Protein AF-A0A6G7RSR1-F1 (afdb_monomer_lite)

Foldseek 3Di:
DDDDDDDDDPDDDDPPDDDDDDDDDDDDPDPDPPVDVVVVCPPDDPVVVVVVVVVVCVVVVQPQDDDQVLLQVCQVPLALPRSQLSPVVNCVPPPVVDKDFQVRVCVRRNQAPDFDFAQDVVVNDTFTWRWGWRHHPPPVRPWTKTWIWTADPVRITDDTDIDTD

Radius of gyration: 19.92 Å; chains: 1; bounding box: 43×53×59 Å

pLDDT: mean 72.54, std 24.26, range [27.55, 97.44]

Secondary structure (DSSP, 8-state):
------------------------------------HHHHSTT--HHHHHHHHHHHHHHTT---S--HHHHHHTTT---TT-THHHHHHHHHHHTSSS--BHHHHHHHH-S-SEEEEEEEGGGTEEEEEEEEEEE-SSTT--S-EEEEEEE-TTSBEEEEEEEE-

Structure (mmCIF, N/CA/C/O backbone):
data_AF-A0A6G7RSR1-F1
#
_entry.id   AF-A0A6G7RSR1-F1
#
loop_
_atom_site.group_PDB
_atom_site.id
_atom_site.type_symbol
_atom_site.label_atom_id
_atom_site.label_alt_id
_atom_site.label_comp_id
_atom_site.label_asym_id
_atom_site.label_entity_id
_atom_site.label_seq_id
_atom_site.pdbx_PDB_ins_code
_atom_site.Cartn_x
_atom_site.Cartn_y
_atom_site.Cartn_z
_atom_site.occupancy
_atom_site.B_iso_or_equiv
_atom_site.auth_seq_id
_atom_site.auth_comp_id
_atom_site.auth_asym_id
_atom_site.auth_atom_id
_atom_site.pdbx_PDB_model_num
ATOM 1 N N . MET A 1 1 ? -6.342 -31.487 -12.663 1.00 34.91 1 MET A N 1
ATOM 2 C CA . MET A 1 1 ? -7.124 -30.341 -12.153 1.00 34.91 1 MET A CA 1
ATOM 3 C C . MET A 1 1 ? -6.376 -29.087 -12.567 1.00 34.91 1 MET A C 1
ATOM 5 O O . MET A 1 1 ? -5.247 -28.917 -12.132 1.00 34.91 1 MET A O 1
ATOM 9 N N . LYS A 1 2 ? -6.907 -28.318 -13.522 1.00 33.31 2 LYS A N 1
ATOM 10 C CA . LYS A 1 2 ? -6.269 -27.087 -14.008 1.00 33.31 2 LYS A CA 1
ATOM 11 C C . LYS A 1 2 ? -6.876 -25.927 -13.222 1.00 33.31 2 LYS A C 1
ATOM 13 O O . LYS A 1 2 ? -8.080 -25.712 -13.323 1.00 33.31 2 LYS A O 1
ATOM 18 N N . ASN A 1 3 ? -6.067 -25.244 -12.418 1.00 35.56 3 ASN A N 1
ATOM 19 C CA . ASN A 1 3 ? -6.491 -24.043 -11.706 1.00 35.56 3 ASN A CA 1
ATOM 20 C C . ASN A 1 3 ? -6.650 -22.914 -12.728 1.00 35.56 3 ASN A C 1
ATOM 22 O O . ASN A 1 3 ? -5.673 -22.493 -13.341 1.00 35.56 3 ASN A O 1
ATOM 26 N N . ALA A 1 4 ? -7.885 -22.465 -12.937 1.00 34.47 4 ALA A N 1
ATOM 27 C CA . ALA A 1 4 ? -8.164 -21.251 -13.686 1.00 34.47 4 ALA A CA 1
ATOM 28 C C . ALA A 1 4 ? -7.844 -20.055 -12.781 1.00 34.47 4 ALA A C 1
ATOM 30 O O . ALA A 1 4 ? -8.472 -19.876 -11.739 1.00 34.47 4 ALA A O 1
ATOM 31 N N . ILE A 1 5 ? -6.836 -19.270 -13.156 1.00 38.59 5 ILE A N 1
ATOM 32 C CA . ILE A 1 5 ? -6.552 -17.978 -12.533 1.00 38.59 5 ILE A CA 1
ATOM 33 C C . ILE A 1 5 ? -7.493 -16.971 -13.192 1.00 38.59 5 ILE A C 1
ATOM 35 O O . ILE A 1 5 ? -7.326 -16.608 -14.355 1.00 38.59 5 ILE A O 1
ATOM 39 N N . THR A 1 6 ? -8.530 -16.571 -12.463 1.00 30.58 6 THR A N 1
ATOM 40 C CA . THR A 1 6 ? -9.481 -15.548 -12.897 1.00 30.58 6 THR A CA 1
ATOM 41 C C . THR A 1 6 ? -8.812 -14.180 -12.791 1.00 30.58 6 THR A C 1
ATOM 43 O O . THR A 1 6 ? -8.728 -13.608 -11.707 1.00 30.58 6 THR A O 1
ATOM 46 N N . ILE A 1 7 ? -8.314 -13.650 -13.908 1.00 37.12 7 ILE A N 1
ATOM 47 C CA . ILE A 1 7 ? -7.837 -12.265 -13.986 1.00 37.12 7 ILE A CA 1
ATOM 48 C C . ILE A 1 7 ? -9.067 -11.359 -14.083 1.00 37.12 7 ILE A C 1
ATOM 50 O O . ILE A 1 7 ? -9.806 -11.387 -15.068 1.00 37.12 7 ILE A O 1
ATOM 54 N N . LEU A 1 8 ? -9.306 -10.580 -13.030 1.00 27.55 8 LEU A N 1
ATOM 55 C CA . LEU A 1 8 ? -10.385 -9.601 -12.953 1.00 27.55 8 LEU A CA 1
ATOM 56 C C . LEU A 1 8 ? -10.069 -8.426 -13.900 1.00 27.55 8 LEU A C 1
ATOM 58 O O . LEU A 1 8 ? -9.304 -7.526 -13.562 1.00 27.55 8 LEU A O 1
ATOM 62 N N . LEU A 1 9 ? -10.641 -8.438 -15.105 1.00 35.12 9 LEU A N 1
ATOM 63 C CA . LEU A 1 9 ? -10.623 -7.296 -16.022 1.00 35.12 9 LEU A CA 1
ATOM 64 C C . LEU A 1 9 ? -11.585 -6.222 -15.495 1.00 35.12 9 LEU A C 1
ATOM 66 O O . LEU A 1 9 ? -12.795 -6.310 -15.693 1.00 35.12 9 LEU A O 1
ATOM 70 N N . LEU A 1 10 ? -11.047 -5.207 -14.815 1.00 27.78 10 LEU A N 1
ATOM 71 C CA . LEU A 1 10 ? -11.804 -4.016 -14.430 1.00 27.78 10 LEU A CA 1
ATOM 72 C C . LEU A 1 10 ? -12.127 -3.204 -15.698 1.00 27.78 10 LEU A C 1
ATOM 74 O O . LEU A 1 10 ? -11.306 -2.438 -16.201 1.00 27.78 10 LEU A O 1
ATOM 78 N N . THR A 1 11 ? -13.317 -3.394 -16.262 1.00 41.66 11 THR A N 1
ATOM 79 C CA . THR A 1 11 ? -13.814 -2.555 -17.356 1.00 41.66 11 THR A CA 1
ATOM 80 C C . THR A 1 11 ? -14.343 -1.240 -16.794 1.00 41.66 11 THR A C 1
ATOM 82 O O . THR A 1 11 ? -15.393 -1.224 -16.154 1.00 41.66 11 THR A O 1
ATOM 85 N N . LEU A 1 12 ? -13.654 -0.129 -17.070 1.00 30.50 12 LEU A N 1
ATOM 86 C CA . LEU A 1 12 ? -14.195 1.216 -16.860 1.00 30.50 12 LEU A CA 1
ATOM 87 C C . LEU A 1 12 ? -15.427 1.408 -17.764 1.00 30.50 12 LEU A C 1
ATOM 89 O O . LEU A 1 12 ? -15.316 1.394 -18.992 1.00 30.50 12 LEU A O 1
ATOM 93 N N . HIS A 1 13 ? -16.608 1.588 -17.175 1.00 33.72 13 HIS A N 1
ATOM 94 C CA . HIS A 1 13 ? -17.757 2.154 -17.878 1.00 33.72 13 HIS A CA 1
ATOM 95 C C . HIS A 1 13 ? -17.647 3.676 -17.815 1.00 33.72 13 HIS A C 1
ATOM 97 O O . HIS A 1 13 ? -17.846 4.279 -16.764 1.00 33.72 13 HIS A O 1
ATOM 103 N N . LEU A 1 14 ? -17.316 4.300 -18.948 1.00 37.84 14 LEU A N 1
ATOM 104 C CA . LEU A 1 14 ? -17.495 5.738 -19.109 1.00 37.84 14 LEU A CA 1
ATOM 105 C C . LEU A 1 14 ? -18.999 6.016 -19.124 1.00 37.84 14 LEU A C 1
ATOM 107 O O . LEU A 1 14 ? -19.697 5.690 -20.085 1.00 37.84 14 LEU A O 1
ATOM 111 N N . VAL A 1 15 ? -19.486 6.596 -18.031 1.00 32.69 15 VAL A N 1
ATOM 112 C CA . VAL A 1 15 ? -20.827 7.165 -17.929 1.00 32.69 15 VAL A CA 1
ATOM 113 C C . VAL A 1 15 ? -20.926 8.293 -18.955 1.00 32.69 15 VAL A C 1
ATOM 115 O O . VAL A 1 15 ? -20.361 9.371 -18.786 1.00 32.69 15 VAL A O 1
ATOM 118 N N . SER A 1 16 ? -21.626 8.025 -20.056 1.00 32.19 16 SER A N 1
ATOM 119 C CA . SER A 1 16 ? -22.072 9.053 -20.991 1.00 32.19 16 SER A CA 1
ATOM 120 C C . SER A 1 16 ? -23.233 9.798 -20.337 1.00 32.19 16 SER A C 1
ATOM 122 O O . SER A 1 16 ? -24.361 9.310 -20.305 1.00 32.19 16 SER A O 1
ATOM 124 N N . CYS A 1 17 ? -22.943 10.969 -19.775 1.00 31.81 17 CYS A N 1
ATOM 125 C CA . CYS A 1 17 ? -23.975 11.928 -19.410 1.00 31.81 17 CYS A CA 1
ATOM 126 C C . CYS A 1 17 ? -24.423 12.636 -20.698 1.00 31.81 17 CYS A C 1
ATOM 128 O O . CYS A 1 17 ? -23.621 13.282 -21.374 1.00 31.81 17 CYS A O 1
ATOM 130 N N . GLY A 1 18 ? -25.682 12.436 -21.086 1.00 30.81 18 GLY A N 1
ATOM 131 C CA . GLY A 1 18 ? -26.281 13.053 -22.264 1.00 30.81 18 GLY A CA 1
ATOM 132 C C . GLY A 1 18 ? -26.928 14.404 -21.957 1.00 30.81 18 GLY A C 1
ATOM 133 O O . GLY A 1 18 ? -27.576 14.535 -20.927 1.00 30.81 18 GLY A O 1
ATOM 134 N N . GLN A 1 19 ? -26.769 15.356 -22.889 1.00 31.11 19 GLN A N 1
ATOM 135 C CA . GLN A 1 19 ? -27.650 16.479 -23.299 1.00 31.11 19 GLN A CA 1
ATOM 136 C C . GLN A 1 19 ? -26.754 17.557 -23.953 1.00 31.11 19 GLN A C 1
ATOM 138 O O . GLN A 1 19 ? -25.681 17.830 -23.440 1.00 31.11 19 GLN A O 1
ATOM 143 N N . SER A 1 20 ? -27.051 18.265 -25.045 1.00 32.00 20 SER A N 1
ATOM 144 C CA . SER A 1 20 ? -28.051 18.218 -26.117 1.00 32.00 20 SER A CA 1
ATOM 145 C C . SER A 1 20 ? -27.640 19.281 -27.162 1.00 32.00 20 SER A C 1
ATOM 147 O O . SER A 1 20 ? -27.314 20.395 -26.772 1.00 32.00 20 SER A O 1
ATOM 149 N N . LYS A 1 21 ? -27.707 18.932 -28.457 1.00 35.72 21 LYS A N 1
ATOM 150 C CA . LYS A 1 21 ? -27.846 19.770 -29.679 1.00 35.72 21 LYS A CA 1
ATOM 151 C C . LYS A 1 21 ? -27.061 21.094 -29.824 1.00 35.72 21 LYS A C 1
ATOM 153 O O . LYS A 1 21 ? -27.405 22.106 -29.229 1.00 35.72 21 LYS A O 1
ATOM 158 N N . THR A 1 22 ? -26.219 21.156 -30.860 1.00 29.12 22 THR A N 1
ATOM 159 C CA . THR A 1 22 ? -26.445 22.018 -32.046 1.00 29.12 22 THR A CA 1
ATOM 160 C C . THR A 1 22 ? -25.565 21.552 -33.214 1.00 29.12 22 THR A C 1
ATOM 162 O O . THR A 1 22 ? -24.377 21.298 -33.049 1.00 29.12 22 THR A O 1
ATOM 165 N N . GLU A 1 23 ? -26.184 21.380 -34.384 1.00 35.22 23 GLU A N 1
ATOM 166 C CA . GLU A 1 23 ? -25.550 21.026 -35.660 1.00 35.22 23 GLU A CA 1
ATOM 167 C C . GLU A 1 23 ? -24.665 22.164 -36.173 1.00 35.22 23 GLU A C 1
ATOM 169 O O . GLU A 1 23 ? -25.135 23.298 -36.243 1.00 35.22 23 GLU A O 1
ATOM 174 N N . LYS A 1 24 ? -23.452 21.839 -36.637 1.00 30.05 24 LYS A N 1
ATOM 175 C CA . LYS A 1 24 ? -22.917 22.310 -37.926 1.00 30.05 24 LYS A CA 1
ATOM 176 C C . LYS A 1 24 ? -21.954 21.263 -38.483 1.00 30.05 24 LYS A C 1
ATOM 178 O O . LYS A 1 24 ? -20.945 20.940 -37.863 1.00 30.05 24 LYS A O 1
ATOM 183 N N . GLU A 1 25 ? -22.297 20.739 -39.654 1.00 35.94 25 GLU A N 1
ATOM 184 C CA . GLU A 1 25 ? -21.398 19.985 -40.520 1.00 35.94 25 GLU A CA 1
ATOM 185 C C . GLU A 1 25 ? -20.246 20.883 -40.981 1.00 35.94 25 GLU A C 1
ATOM 187 O O . GLU A 1 25 ? -20.487 21.926 -41.583 1.00 35.94 25 GLU A O 1
ATOM 192 N N . THR A 1 26 ? -19.009 20.441 -40.763 1.00 29.81 26 THR A N 1
ATOM 193 C CA . THR A 1 26 ? -17.879 20.720 -41.659 1.00 29.81 26 THR A CA 1
ATOM 194 C C . THR A 1 26 ? -16.880 19.568 -41.560 1.00 29.81 26 THR A C 1
ATOM 196 O O . THR A 1 26 ? -16.295 19.332 -40.507 1.00 29.81 26 THR A O 1
ATOM 199 N N . GLU A 1 27 ? -16.769 18.840 -42.671 1.00 29.91 27 GLU A N 1
ATOM 200 C CA . GLU A 1 27 ? -15.670 17.989 -43.148 1.00 29.91 27 GLU A CA 1
ATOM 201 C C . GLU A 1 27 ? -14.680 17.405 -42.121 1.00 29.91 27 GLU A C 1
ATOM 203 O O . GLU A 1 27 ? -13.692 18.012 -41.710 1.00 29.91 27 GLU A O 1
ATOM 208 N N . SER A 1 28 ? -14.884 16.120 -41.830 1.00 28.41 28 SER A N 1
ATOM 209 C CA . SER A 1 28 ? -13.896 15.231 -41.220 1.00 28.41 28 SER A CA 1
ATOM 210 C C . SER A 1 28 ? -12.772 14.911 -42.217 1.00 28.41 28 SER A C 1
ATOM 212 O O . SER A 1 28 ? -12.889 13.994 -43.031 1.00 28.41 28 SER A O 1
ATOM 214 N N . LYS A 1 29 ? -11.647 15.631 -42.129 1.00 31.58 29 LYS A N 1
ATOM 215 C CA . LYS A 1 29 ? -10.335 15.058 -42.463 1.00 31.58 29 LYS A CA 1
ATOM 216 C C . LYS A 1 29 ? -9.786 14.395 -41.208 1.00 31.58 29 LYS A C 1
ATOM 218 O O . LYS A 1 29 ? -9.308 15.039 -40.280 1.00 31.58 29 LYS A O 1
ATOM 223 N N . LYS A 1 30 ? -9.934 13.076 -41.184 1.00 34.25 30 LYS A N 1
ATOM 224 C CA . LYS A 1 30 ? -9.550 12.190 -40.093 1.00 34.25 30 LYS A CA 1
ATOM 225 C C . LYS A 1 30 ? -8.045 11.908 -40.156 1.00 34.25 30 LYS A C 1
ATOM 227 O O . LYS A 1 30 ? -7.652 10.837 -40.591 1.00 34.25 30 LYS A O 1
ATOM 232 N N . ASP A 1 31 ? -7.234 12.853 -39.694 1.00 34.59 31 ASP A N 1
ATOM 233 C CA . ASP A 1 31 ? -5.861 12.578 -39.258 1.00 34.59 31 ASP A CA 1
ATOM 234 C C . ASP A 1 31 ? -5.796 12.751 -37.742 1.00 34.59 31 ASP A C 1
ATOM 236 O O . ASP A 1 31 ? -5.392 13.776 -37.200 1.00 34.59 31 ASP A O 1
ATOM 240 N N . SER A 1 32 ? -6.252 11.722 -37.034 1.00 33.97 32 SER A N 1
ATOM 241 C CA . SER A 1 32 ? -5.866 11.514 -35.646 1.00 33.97 32 SER A CA 1
ATOM 242 C C . SER A 1 32 ? -5.366 10.086 -35.507 1.00 33.97 32 SER A C 1
ATOM 244 O O . SER A 1 32 ? -6.119 9.123 -35.358 1.00 33.97 32 SER A O 1
ATOM 246 N N . THR A 1 33 ? -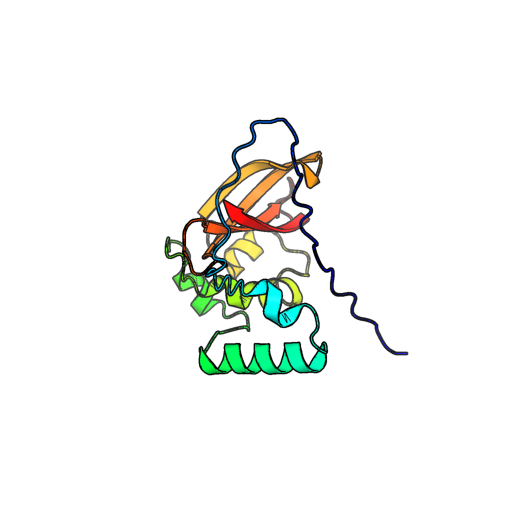4.046 9.942 -35.569 1.00 34.94 33 THR A N 1
ATOM 247 C CA . THR A 1 33 ? -3.315 8.805 -35.012 1.00 34.94 33 THR A CA 1
ATOM 248 C C . THR A 1 33 ? -3.510 8.823 -33.499 1.00 34.94 33 THR A C 1
ATOM 250 O O . THR A 1 33 ? -2.647 9.216 -32.721 1.00 34.94 33 THR A O 1
ATOM 253 N N . ASN A 1 34 ? -4.697 8.401 -33.073 1.00 33.16 34 ASN A N 1
ATOM 254 C CA . ASN A 1 34 ? -4.999 8.081 -31.693 1.00 33.16 34 ASN A CA 1
ATOM 255 C C . ASN A 1 34 ? -4.383 6.707 -31.398 1.00 33.16 34 ASN A C 1
ATOM 257 O O . ASN A 1 34 ? -5.066 5.682 -31.383 1.00 33.16 34 ASN A O 1
ATOM 261 N N . ILE A 1 35 ? -3.056 6.671 -31.241 1.00 36.12 35 ILE A N 1
ATOM 262 C CA . ILE A 1 35 ? -2.348 5.494 -30.731 1.00 36.12 35 ILE A CA 1
ATOM 263 C C . ILE A 1 35 ? -2.550 5.491 -29.212 1.00 36.12 35 ILE A C 1
ATOM 265 O O . ILE A 1 35 ? -1.659 5.792 -28.423 1.00 36.12 35 ILE A O 1
ATOM 269 N N . GLY A 1 36 ? -3.783 5.204 -28.799 1.00 33.66 36 GLY A N 1
ATOM 270 C CA . GLY A 1 36 ? -4.086 4.857 -27.423 1.00 33.66 36 GLY A CA 1
ATOM 271 C C . GLY A 1 36 ? -3.485 3.487 -27.140 1.00 33.66 36 GLY A C 1
ATOM 272 O O . GLY A 1 36 ? -3.875 2.506 -27.766 1.00 33.66 36 GLY A O 1
ATOM 273 N N . PHE A 1 37 ? -2.555 3.402 -26.188 1.00 41.19 37 PHE A N 1
ATOM 274 C CA . PHE A 1 37 ? -1.910 2.148 -25.772 1.00 41.19 37 PHE A CA 1
ATOM 275 C C . PHE A 1 37 ? -2.912 1.011 -25.476 1.00 41.19 37 PHE A C 1
ATOM 277 O O . PHE A 1 37 ? -2.572 -0.154 -25.641 1.00 41.19 37 PHE A O 1
ATOM 284 N N . GLY A 1 38 ? -4.159 1.328 -25.106 1.00 42.50 38 GLY A N 1
ATOM 285 C CA . GLY A 1 38 ? -5.220 0.346 -24.859 1.00 42.50 38 GLY A CA 1
ATOM 286 C C . GLY A 1 38 ? -5.867 -0.289 -26.102 1.00 42.50 38 GLY A C 1
ATOM 287 O O . GLY A 1 38 ? -6.561 -1.292 -25.959 1.00 42.50 38 GLY A O 1
ATOM 288 N N . SER A 1 39 ? -5.679 0.248 -27.316 1.00 46.81 39 SER A N 1
ATOM 289 C CA . SER A 1 39 ? -6.296 -0.315 -28.533 1.00 46.81 39 SER A CA 1
ATOM 290 C C . SER A 1 39 ? -5.479 -1.442 -29.172 1.00 46.81 39 SER A C 1
ATOM 292 O O . SER A 1 39 ? -6.058 -2.293 -29.843 1.00 46.81 39 SER A O 1
ATOM 294 N N . ILE A 1 40 ? -4.165 -1.494 -28.924 1.00 52.12 40 ILE A N 1
ATOM 295 C CA . ILE A 1 40 ? -3.251 -2.492 -29.510 1.00 52.12 40 ILE A CA 1
ATOM 296 C C . ILE A 1 40 ? -3.528 -3.900 -28.957 1.00 52.12 40 ILE A C 1
ATOM 298 O O . ILE A 1 40 ? -3.510 -4.876 -29.701 1.00 52.12 40 ILE A O 1
ATOM 302 N N . TRP A 1 41 ? -3.860 -4.006 -27.670 1.00 47.78 41 TRP A N 1
ATOM 303 C CA . TRP A 1 41 ? -3.979 -5.292 -26.967 1.00 47.78 41 TRP A CA 1
ATOM 304 C C . TRP A 1 41 ? -5.382 -5.902 -27.004 1.00 47.78 41 TRP A C 1
ATOM 306 O O . TRP A 1 41 ? -5.581 -7.029 -26.563 1.00 47.78 41 TRP A O 1
ATOM 316 N N . ARG A 1 42 ? -6.375 -5.174 -27.529 1.00 51.16 42 ARG A N 1
ATOM 317 C CA . ARG A 1 42 ? -7.797 -5.529 -27.383 1.00 51.16 42 ARG A CA 1
ATOM 318 C C . ARG A 1 42 ? -8.219 -6.791 -28.150 1.00 51.16 42 ARG A C 1
ATOM 320 O O . ARG A 1 42 ? -9.253 -7.358 -27.823 1.00 51.16 42 ARG A O 1
ATOM 327 N N . ASN A 1 43 ? -7.415 -7.230 -29.123 1.00 56.44 43 ASN A N 1
ATOM 328 C CA . ASN A 1 43 ? -7.669 -8.396 -29.984 1.00 56.44 43 ASN A CA 1
ATOM 329 C C . ASN A 1 43 ? -6.496 -9.397 -29.995 1.00 56.44 43 ASN A C 1
ATOM 331 O O . ASN A 1 43 ? -6.321 -10.147 -30.956 1.00 56.44 43 ASN A O 1
ATOM 335 N N . MET A 1 44 ? -5.634 -9.351 -28.980 1.00 57.69 44 MET A N 1
ATOM 336 C CA . MET A 1 44 ? -4.382 -10.097 -28.956 1.00 57.69 44 MET A CA 1
ATOM 337 C C . MET A 1 44 ? -4.532 -11.405 -28.182 1.00 57.69 44 MET A C 1
ATOM 339 O O . MET A 1 44 ? -5.157 -11.426 -27.126 1.00 57.69 44 MET A O 1
ATOM 343 N N . ASP A 1 45 ? -3.950 -12.487 -28.704 1.00 73.62 45 ASP A N 1
ATOM 344 C CA . ASP A 1 45 ? -3.822 -13.744 -27.962 1.00 73.62 45 ASP A CA 1
ATOM 345 C C . ASP A 1 45 ? -3.111 -13.482 -26.623 1.00 73.62 45 ASP A C 1
ATOM 347 O O . ASP A 1 45 ? -2.116 -12.752 -26.580 1.00 73.62 45 ASP A O 1
ATOM 351 N N . ASN A 1 46 ? -3.635 -14.056 -25.541 1.00 69.44 46 ASN A N 1
ATOM 352 C CA . ASN A 1 46 ? -3.217 -13.776 -24.170 1.00 69.44 46 ASN A CA 1
ATOM 353 C C . ASN A 1 46 ? -1.732 -14.125 -23.962 1.00 69.44 46 ASN A C 1
ATOM 355 O O . ASN A 1 46 ? -0.993 -13.351 -23.358 1.00 69.44 46 ASN A O 1
ATOM 359 N N . GLU A 1 47 ? -1.261 -15.224 -24.568 1.00 73.81 47 GLU A N 1
ATOM 360 C CA . GLU A 1 47 ? 0.158 -15.616 -24.538 1.00 73.81 47 GLU A CA 1
ATOM 361 C C . GLU A 1 47 ? 1.052 -14.618 -25.293 1.00 73.81 47 GLU A C 1
ATOM 363 O O . GLU A 1 47 ? 2.177 -14.318 -24.881 1.00 73.81 47 GLU A O 1
ATOM 368 N N . LYS A 1 48 ? 0.553 -14.058 -26.402 1.00 79.62 48 LYS A N 1
ATOM 369 C CA . LYS A 1 48 ? 1.290 -13.070 -27.197 1.00 79.62 48 LYS A CA 1
ATOM 370 C C . LYS A 1 48 ? 1.362 -11.722 -26.474 1.00 79.62 48 LYS A C 1
ATOM 372 O O . LYS A 1 48 ? 2.419 -11.092 -26.480 1.00 79.62 48 LYS A O 1
ATOM 377 N N . ALA A 1 49 ? 0.274 -11.307 -25.827 1.00 70.94 49 ALA A N 1
ATOM 378 C CA . ALA A 1 49 ? 0.236 -10.105 -25.001 1.00 70.94 49 ALA A CA 1
ATOM 379 C C . ALA A 1 49 ? 1.193 -10.215 -23.804 1.00 70.94 49 ALA A C 1
ATOM 381 O O . ALA A 1 49 ? 1.981 -9.303 -23.556 1.00 70.94 49 ALA A O 1
ATOM 382 N N . GLU A 1 50 ? 1.196 -11.361 -23.117 1.00 72.94 50 GLU A N 1
ATOM 383 C CA . GLU A 1 50 ? 2.109 -11.629 -22.005 1.00 72.94 50 GLU A CA 1
ATOM 384 C C . GLU A 1 50 ? 3.579 -11.589 -22.451 1.00 72.94 50 GLU A C 1
ATOM 386 O O . GLU A 1 50 ? 4.417 -10.958 -21.799 1.00 72.94 50 GLU A O 1
ATOM 391 N N . LYS A 1 51 ? 3.910 -12.196 -23.598 1.00 81.38 51 LYS A N 1
ATOM 392 C CA . LYS A 1 51 ? 5.271 -12.165 -24.149 1.00 81.38 51 LYS A CA 1
ATOM 393 C C . LYS A 1 51 ? 5.735 -10.747 -24.481 1.00 81.38 51 LYS A C 1
ATOM 395 O O . LYS A 1 51 ? 6.849 -10.372 -24.113 1.00 81.38 51 LYS A O 1
ATOM 400 N N . GLU A 1 52 ? 4.917 -9.964 -25.178 1.00 75.56 52 GLU A N 1
ATOM 401 C CA . GLU A 1 52 ? 5.293 -8.601 -25.565 1.00 75.56 52 GLU A CA 1
ATOM 402 C C . GLU A 1 52 ? 5.376 -7.659 -24.358 1.00 75.56 52 GLU A C 1
ATOM 404 O O . GLU A 1 52 ? 6.278 -6.820 -24.300 1.00 75.56 52 GLU A O 1
ATOM 409 N N . TYR A 1 53 ? 4.515 -7.844 -23.354 1.00 71.00 53 TYR A N 1
ATOM 410 C CA . TYR A 1 53 ? 4.614 -7.135 -22.081 1.00 71.00 53 TYR A CA 1
ATOM 411 C C . TYR A 1 53 ? 5.923 -7.468 -21.352 1.00 71.00 53 TYR A C 1
ATOM 413 O O . TYR A 1 53 ? 6.665 -6.565 -20.964 1.00 71.00 53 TYR A O 1
ATOM 421 N N . ASN A 1 54 ? 6.278 -8.751 -21.245 1.00 72.19 54 ASN A N 1
ATOM 422 C CA . ASN A 1 54 ? 7.535 -9.178 -20.627 1.00 72.19 54 ASN A CA 1
ATOM 423 C C . ASN A 1 54 ? 8.774 -8.659 -21.383 1.00 72.19 54 ASN A C 1
ATOM 425 O O . ASN A 1 54 ? 9.745 -8.224 -20.758 1.00 72.19 54 ASN A O 1
ATOM 429 N N . GLU A 1 55 ? 8.753 -8.644 -22.721 1.00 79.56 55 GLU A N 1
ATOM 430 C CA . GLU A 1 55 ? 9.817 -8.014 -23.515 1.00 79.56 55 GLU A CA 1
ATOM 431 C C . GLU A 1 55 ? 9.913 -6.506 -23.267 1.00 79.56 55 GLU A C 1
ATOM 433 O O . GLU A 1 55 ? 11.019 -5.979 -23.124 1.00 79.56 55 GLU A O 1
ATOM 438 N N . PHE A 1 56 ? 8.779 -5.806 -23.200 1.00 74.94 56 PHE A N 1
ATOM 439 C CA . PHE A 1 56 ? 8.735 -4.378 -22.903 1.00 74.94 56 PHE A CA 1
ATOM 440 C C . PHE A 1 56 ? 9.342 -4.065 -21.530 1.00 74.94 56 PHE A C 1
ATOM 442 O O . PHE A 1 56 ? 10.200 -3.184 -21.426 1.00 74.94 56 PHE A O 1
ATOM 449 N N . LEU A 1 57 ? 8.956 -4.824 -20.499 1.00 68.56 57 LEU A N 1
ATOM 450 C CA . LEU A 1 57 ? 9.501 -4.696 -19.148 1.00 68.56 57 LEU A CA 1
ATOM 451 C C . LEU A 1 57 ? 11.021 -4.885 -19.138 1.00 68.56 57 LEU A C 1
ATOM 453 O O . LEU A 1 57 ? 11.744 -4.068 -18.567 1.00 68.56 57 LEU A O 1
ATOM 457 N N . LYS A 1 58 ? 11.512 -5.922 -19.832 1.00 74.62 58 LYS A N 1
ATOM 458 C CA . LYS A 1 58 ? 12.945 -6.222 -19.935 1.00 74.62 58 LYS A CA 1
ATOM 459 C C . LYS A 1 58 ? 13.719 -5.116 -20.652 1.00 74.62 58 LYS A C 1
ATOM 461 O O . LYS A 1 58 ? 14.786 -4.732 -20.189 1.00 74.62 58 LYS A O 1
ATOM 466 N N . ARG A 1 59 ? 13.182 -4.573 -21.752 1.00 70.81 59 ARG A N 1
ATOM 467 C CA . ARG A 1 59 ? 13.804 -3.461 -22.501 1.00 70.81 59 ARG A CA 1
ATOM 468 C C . ARG A 1 59 ? 13.913 -2.177 -21.682 1.00 70.81 59 ARG A C 1
ATOM 470 O O . ARG A 1 59 ? 14.781 -1.362 -21.969 1.00 70.81 59 ARG A O 1
ATOM 477 N N . ARG A 1 60 ? 13.024 -1.979 -20.707 1.00 66.81 60 ARG A N 1
ATOM 478 C CA . ARG A 1 60 ? 13.010 -0.796 -19.837 1.00 66.81 60 ARG A CA 1
ATOM 479 C C . ARG A 1 60 ? 13.635 -1.026 -18.462 1.00 66.81 60 ARG A C 1
ATOM 481 O O . ARG A 1 60 ? 13.557 -0.127 -17.633 1.00 66.81 60 ARG A O 1
ATOM 488 N N . GLU A 1 61 ? 14.219 -2.203 -18.225 1.00 67.44 61 GLU A N 1
ATOM 489 C CA . GLU A 1 61 ? 14.816 -2.592 -16.938 1.00 67.44 61 GLU A CA 1
ATOM 490 C C . GLU A 1 61 ? 13.858 -2.390 -15.747 1.00 67.44 61 GLU A C 1
ATOM 492 O O . GLU A 1 61 ? 14.264 -2.061 -14.632 1.00 67.44 61 GLU A O 1
ATOM 497 N N . LEU A 1 62 ? 12.552 -2.575 -15.979 1.00 68.19 62 LEU A N 1
ATOM 498 C CA . LEU A 1 62 ? 11.537 -2.336 -14.958 1.00 68.19 62 LEU A CA 1
ATOM 499 C C . LEU A 1 62 ? 11.583 -3.454 -13.912 1.00 68.19 62 LEU A C 1
ATOM 501 O O . LEU A 1 62 ? 11.368 -4.628 -14.221 1.00 68.19 62 LEU A O 1
ATOM 505 N N . LYS A 1 63 ? 11.848 -3.086 -12.653 1.00 68.75 63 LYS A N 1
ATOM 506 C CA . LYS A 1 63 ? 11.774 -4.005 -11.511 1.00 68.75 63 LYS A CA 1
ATOM 507 C C . LYS A 1 63 ? 10.315 -4.374 -11.244 1.00 68.75 63 LYS A C 1
ATOM 509 O O . LYS A 1 63 ? 9.564 -3.562 -10.715 1.00 68.75 63 LYS A O 1
ATOM 514 N N . THR A 1 64 ? 9.932 -5.600 -11.589 1.00 80.31 64 THR A N 1
ATOM 515 C CA . THR A 1 64 ? 8.584 -6.130 -11.318 1.00 80.31 64 THR A CA 1
ATOM 516 C C . THR A 1 64 ? 8.472 -6.892 -10.004 1.00 80.31 64 THR A C 1
ATOM 518 O O . THR A 1 64 ? 7.374 -7.081 -9.487 1.00 80.31 64 THR A O 1
ATOM 521 N N . LYS A 1 65 ? 9.607 -7.323 -9.444 1.00 91.25 65 LYS A N 1
ATOM 522 C CA . LYS A 1 65 ? 9.683 -7.917 -8.109 1.00 91.25 65 LYS A CA 1
ATOM 523 C C . LYS A 1 65 ? 9.798 -6.838 -7.045 1.00 91.25 65 LYS A C 1
ATOM 525 O O . LYS A 1 65 ? 10.494 -5.843 -7.250 1.00 91.25 65 LYS A O 1
ATOM 530 N N . PHE A 1 66 ? 9.123 -7.052 -5.921 1.00 94.62 66 PHE A N 1
ATOM 531 C CA . PHE A 1 66 ? 9.165 -6.138 -4.797 1.00 94.62 66 PHE A CA 1
ATOM 532 C C . PHE A 1 66 ? 10.569 -6.127 -4.188 1.00 94.62 66 PHE A C 1
ATOM 534 O O . PHE A 1 66 ? 11.052 -7.113 -3.634 1.00 94.62 66 PHE A O 1
ATOM 541 N N . ASP A 1 67 ? 11.228 -4.977 -4.301 1.00 94.69 67 ASP A N 1
ATOM 542 C CA . ASP A 1 67 ? 12.509 -4.687 -3.671 1.00 94.69 67 ASP A CA 1
ATOM 543 C C . ASP A 1 67 ? 12.264 -3.633 -2.597 1.00 94.69 67 ASP A C 1
ATOM 545 O O . ASP A 1 67 ? 12.101 -2.448 -2.890 1.00 94.69 67 ASP A O 1
ATOM 549 N N . GLN A 1 68 ? 12.234 -4.072 -1.340 1.00 95.25 68 GLN A N 1
ATOM 550 C CA . GLN A 1 68 ? 11.968 -3.196 -0.205 1.00 95.25 68 GLN A CA 1
ATOM 551 C C . GLN A 1 68 ? 12.965 -2.033 -0.122 1.00 95.25 68 GLN A C 1
ATOM 553 O O . GLN A 1 68 ? 12.589 -0.900 0.177 1.00 95.25 68 GLN A O 1
ATOM 558 N N . LYS A 1 69 ? 14.248 -2.289 -0.397 1.00 94.12 69 LYS A N 1
ATOM 559 C CA . LYS A 1 69 ? 15.282 -1.256 -0.318 1.00 94.12 69 LYS A CA 1
ATOM 560 C C . LYS A 1 69 ? 15.061 -0.203 -1.394 1.00 94.12 69 LYS A C 1
ATOM 562 O O . LYS A 1 69 ? 15.230 0.979 -1.115 1.00 94.12 69 LYS A O 1
ATOM 567 N N . GLU A 1 70 ? 14.692 -0.622 -2.601 1.00 92.38 70 GLU A N 1
ATOM 568 C CA . GLU A 1 70 ? 14.311 0.303 -3.668 1.00 92.38 70 GLU A CA 1
ATOM 569 C C . GLU A 1 70 ? 13.049 1.078 -3.301 1.00 92.38 70 GLU A C 1
ATOM 571 O O . GLU A 1 70 ? 13.052 2.303 -3.360 1.00 92.38 70 GLU A O 1
ATOM 576 N N . TRP A 1 71 ? 12.005 0.383 -2.842 1.00 93.31 71 TRP A N 1
ATOM 577 C CA . TRP A 1 71 ? 10.749 0.989 -2.414 1.00 93.31 71 TRP A CA 1
ATOM 578 C C . TRP A 1 71 ? 10.991 2.131 -1.428 1.00 93.31 71 TRP A C 1
ATOM 580 O O . TRP A 1 71 ? 10.507 3.243 -1.642 1.00 93.31 71 TRP A O 1
ATOM 590 N N . LEU A 1 72 ? 11.775 1.888 -0.376 1.00 93.38 72 LEU A N 1
ATOM 591 C CA . LEU A 1 72 ? 12.011 2.846 0.705 1.00 93.38 72 LEU A CA 1
ATOM 592 C C . LEU A 1 72 ? 12.780 4.105 0.271 1.00 93.38 72 LEU A C 1
ATOM 594 O O . LEU A 1 72 ? 12.642 5.135 0.931 1.00 93.38 72 LEU A O 1
ATOM 598 N N . LYS A 1 73 ? 13.523 4.079 -0.848 1.00 91.19 73 LYS A N 1
ATOM 599 C CA . LYS A 1 73 ? 14.181 5.285 -1.395 1.00 91.19 73 LYS A CA 1
ATOM 600 C C . LYS A 1 73 ? 13.182 6.371 -1.795 1.00 91.19 73 LYS A C 1
ATOM 602 O O . LYS A 1 73 ? 13.543 7.542 -1.812 1.00 91.19 73 LYS A O 1
ATOM 607 N N . HIS A 1 74 ? 11.940 5.987 -2.081 1.00 87.50 74 HIS A N 1
ATOM 608 C CA . HIS A 1 74 ? 10.920 6.875 -2.629 1.00 87.50 74 HIS A CA 1
ATOM 609 C C . HIS A 1 74 ? 9.831 7.279 -1.616 1.00 87.50 74 HIS A C 1
ATOM 611 O O . HIS A 1 74 ? 8.739 7.675 -2.014 1.00 87.50 74 HIS A O 1
ATOM 617 N N . ASN A 1 75 ? 10.075 7.158 -0.300 1.00 82.62 75 ASN A N 1
ATOM 618 C CA . ASN A 1 75 ? 9.053 7.446 0.730 1.00 82.62 75 ASN A CA 1
ATOM 619 C C . ASN A 1 75 ? 8.566 8.896 0.726 1.00 82.62 75 ASN A C 1
ATOM 621 O O . ASN A 1 75 ? 7.407 9.140 1.039 1.00 82.62 75 ASN A O 1
ATOM 625 N N . ASN A 1 76 ? 9.436 9.825 0.340 1.00 74.31 76 ASN A N 1
ATOM 626 C CA . ASN A 1 76 ? 9.140 11.255 0.274 1.00 74.31 76 ASN A CA 1
ATOM 627 C C . ASN A 1 76 ? 9.238 11.774 -1.170 1.00 74.31 76 ASN A C 1
ATOM 629 O O . ASN A 1 76 ? 9.554 12.943 -1.381 1.00 74.31 76 ASN A O 1
ATOM 633 N N . ASP A 1 77 ? 9.103 10.883 -2.155 1.00 70.38 77 ASP A N 1
ATOM 634 C CA . ASP A 1 77 ? 9.346 11.214 -3.553 1.00 70.38 77 ASP A CA 1
ATOM 635 C C . ASP A 1 77 ? 8.037 11.554 -4.268 1.00 70.38 77 ASP A C 1
ATOM 637 O O . ASP A 1 77 ? 7.199 10.684 -4.512 1.00 70.38 77 ASP A O 1
ATOM 641 N N . ASN A 1 78 ? 7.903 12.824 -4.646 1.00 67.00 78 ASN A N 1
ATOM 642 C CA . ASN A 1 78 ? 6.803 13.344 -5.456 1.00 67.00 78 ASN A CA 1
ATOM 643 C C . ASN A 1 78 ? 7.119 13.185 -6.955 1.00 67.00 78 ASN A C 1
ATOM 645 O O . ASN A 1 78 ? 6.773 14.030 -7.774 1.00 67.00 78 ASN A O 1
ATOM 649 N N . ASN A 1 79 ? 7.870 12.157 -7.343 1.00 72.38 79 ASN A N 1
ATOM 650 C CA . ASN A 1 79 ? 8.189 11.898 -8.737 1.00 72.38 79 ASN A CA 1
ATOM 651 C C . ASN A 1 79 ? 7.151 10.953 -9.343 1.00 72.38 79 ASN A C 1
ATOM 653 O O . ASN A 1 79 ? 7.060 9.783 -8.974 1.00 72.38 79 ASN A O 1
ATOM 657 N N . HIS A 1 80 ? 6.418 11.424 -10.349 1.00 71.12 80 HIS A N 1
ATOM 658 C CA . HIS A 1 80 ? 5.463 10.601 -11.096 1.00 71.12 80 HIS A CA 1
ATOM 659 C C . HIS A 1 80 ? 6.115 9.395 -11.801 1.00 71.12 80 HIS A C 1
ATOM 661 O O . HIS A 1 80 ? 5.428 8.453 -12.175 1.00 71.12 80 HIS A O 1
ATOM 667 N N . LYS A 1 81 ? 7.445 9.379 -11.965 1.00 73.69 81 LYS A N 1
ATOM 668 C CA . LYS A 1 81 ? 8.206 8.247 -12.526 1.00 73.69 81 LYS A CA 1
ATOM 669 C C . LYS A 1 81 ? 8.716 7.269 -11.462 1.00 73.69 81 LYS A C 1
ATOM 671 O O . LYS A 1 81 ? 9.662 6.525 -11.721 1.00 73.69 81 LYS A O 1
ATOM 676 N N . ASN A 1 82 ? 8.137 7.291 -10.266 1.00 78.12 82 ASN A N 1
ATOM 677 C CA . ASN A 1 82 ? 8.502 6.400 -9.175 1.00 78.12 82 ASN A CA 1
ATOM 678 C C . ASN A 1 82 ? 8.370 4.918 -9.606 1.00 78.12 82 ASN A C 1
ATOM 680 O O . ASN A 1 82 ? 7.315 4.508 -10.094 1.00 78.12 82 ASN A O 1
ATOM 684 N N . PRO A 1 83 ? 9.419 4.085 -9.437 1.00 84.75 83 PRO A N 1
ATOM 685 C CA . PRO A 1 83 ? 9.401 2.693 -9.881 1.00 84.75 83 PRO A CA 1
ATOM 686 C C . PRO A 1 83 ? 8.458 1.796 -9.069 1.00 84.75 83 PRO A C 1
ATOM 688 O O . PRO A 1 83 ? 8.225 0.659 -9.484 1.00 84.75 83 PRO A O 1
ATOM 691 N N . ARG A 1 84 ? 7.922 2.277 -7.938 1.00 90.06 84 ARG A N 1
ATOM 692 C CA . ARG A 1 84 ? 7.016 1.530 -7.054 1.00 90.06 84 ARG A CA 1
ATOM 693 C C . ARG A 1 84 ? 5.812 0.946 -7.775 1.00 90.06 84 ARG A C 1
ATOM 695 O O . ARG A 1 84 ? 5.441 -0.181 -7.453 1.00 90.06 84 ARG A O 1
ATOM 702 N N . TRP A 1 85 ? 5.261 1.651 -8.767 1.00 87.81 85 TRP A N 1
ATOM 703 C CA . TRP A 1 85 ? 4.157 1.149 -9.586 1.00 87.81 85 TRP A CA 1
ATOM 704 C C . TRP A 1 85 ? 4.423 -0.263 -10.125 1.00 87.81 85 TRP A C 1
ATOM 706 O O . TRP A 1 85 ? 3.575 -1.150 -10.052 1.00 87.81 85 TRP A O 1
ATOM 716 N N . ASN A 1 86 ? 5.641 -0.505 -10.610 1.00 86.12 86 ASN A N 1
ATOM 717 C CA . ASN A 1 86 ? 5.998 -1.771 -11.250 1.00 86.12 86 ASN A CA 1
ATOM 718 C C . ASN A 1 86 ? 6.059 -2.942 -10.259 1.00 86.12 86 ASN A C 1
ATOM 720 O O . ASN A 1 86 ? 5.951 -4.093 -10.670 1.00 86.12 86 ASN A O 1
ATOM 724 N N . MET A 1 87 ? 6.211 -2.657 -8.964 1.00 91.00 87 MET A N 1
ATOM 725 C CA . MET A 1 87 ? 6.313 -3.661 -7.904 1.00 91.00 87 MET A CA 1
ATOM 726 C C . MET A 1 87 ? 4.953 -4.021 -7.296 1.00 91.00 87 MET A C 1
ATOM 728 O O . MET A 1 87 ? 4.885 -4.943 -6.487 1.00 91.00 87 MET A O 1
ATOM 732 N N . LEU A 1 88 ? 3.878 -3.302 -7.646 1.00 91.50 88 LEU A N 1
ATOM 733 C CA . LEU A 1 88 ? 2.581 -3.415 -6.972 1.00 91.50 88 LEU A CA 1
ATOM 734 C C . LEU A 1 88 ? 1.991 -4.821 -7.035 1.00 91.50 88 LEU A C 1
ATOM 736 O O . LEU A 1 88 ? 1.456 -5.292 -6.033 1.00 91.50 88 LEU A O 1
ATOM 740 N N . THR A 1 89 ? 2.094 -5.489 -8.185 1.00 89.94 89 THR A N 1
ATOM 741 C CA . THR A 1 89 ? 1.587 -6.856 -8.352 1.00 89.94 89 THR A CA 1
ATOM 742 C C . THR A 1 89 ? 2.278 -7.807 -7.380 1.00 89.94 89 THR A C 1
ATOM 744 O O . THR A 1 89 ? 1.614 -8.426 -6.554 1.00 89.94 89 THR A O 1
ATOM 747 N N . ASP A 1 90 ? 3.613 -7.855 -7.395 1.00 93.44 90 ASP A N 1
ATOM 748 C CA . ASP A 1 90 ? 4.386 -8.748 -6.527 1.00 93.44 90 ASP A CA 1
ATOM 749 C C . ASP A 1 90 ? 4.223 -8.389 -5.042 1.00 93.44 90 ASP A C 1
ATOM 751 O O . ASP A 1 90 ? 4.058 -9.273 -4.203 1.00 93.44 90 ASP A O 1
ATOM 755 N N . LEU A 1 91 ? 4.186 -7.091 -4.716 1.00 95.44 91 LEU A N 1
ATOM 756 C CA . LEU A 1 91 ? 3.933 -6.605 -3.363 1.00 95.44 91 LEU A CA 1
ATOM 757 C C . LEU A 1 91 ? 2.578 -7.101 -2.833 1.00 95.44 91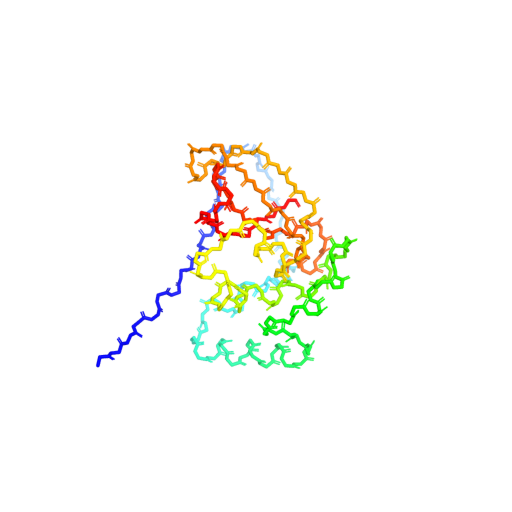 LEU A C 1
ATOM 759 O O . LEU A 1 91 ? 2.504 -7.635 -1.724 1.00 95.44 91 LEU A O 1
ATOM 763 N N . ARG A 1 92 ? 1.505 -6.950 -3.617 1.00 93.88 92 ARG A N 1
ATOM 764 C CA . ARG A 1 92 ? 0.152 -7.368 -3.222 1.00 93.88 92 ARG A CA 1
ATOM 765 C C . ARG A 1 92 ? 0.040 -8.880 -3.102 1.00 93.88 92 ARG A C 1
ATOM 767 O O . ARG A 1 92 ? -0.494 -9.367 -2.111 1.00 93.88 92 ARG A O 1
ATOM 774 N N . GLU A 1 93 ? 0.562 -9.604 -4.083 1.00 92.12 93 GLU A N 1
ATOM 775 C CA . GLU A 1 93 ? 0.408 -11.054 -4.173 1.00 92.12 93 GLU A CA 1
ATOM 776 C C . GLU A 1 93 ? 1.276 -11.821 -3.177 1.00 92.12 93 GLU A C 1
ATOM 778 O O . GLU A 1 93 ? 0.837 -12.868 -2.713 1.00 92.12 93 GLU A O 1
ATOM 783 N N . ASN A 1 94 ? 2.465 -11.319 -2.822 1.00 94.00 94 ASN A N 1
ATOM 784 C CA . ASN A 1 94 ? 3.437 -12.080 -2.024 1.00 94.00 94 ASN A CA 1
ATOM 785 C C . ASN A 1 94 ? 3.711 -11.505 -0.628 1.00 94.00 94 ASN A C 1
ATOM 787 O O . ASN A 1 94 ? 4.188 -12.235 0.243 1.00 94.00 94 ASN A O 1
ATOM 791 N N . TYR A 1 95 ? 3.417 -10.224 -0.383 1.00 94.94 95 TYR A N 1
ATOM 792 C CA . TYR A 1 95 ? 3.765 -9.569 0.885 1.00 94.94 95 TYR A CA 1
ATOM 793 C C . TYR A 1 95 ? 2.548 -9.021 1.624 1.00 94.94 95 TYR A C 1
ATOM 795 O O . TYR A 1 95 ? 2.473 -9.166 2.844 1.00 94.94 95 TYR A O 1
ATOM 803 N N . LEU A 1 96 ? 1.594 -8.425 0.902 1.00 94.75 96 LEU A N 1
ATOM 804 C CA . LEU A 1 96 ? 0.362 -7.874 1.468 1.00 94.75 96 LEU A CA 1
ATOM 805 C C . LEU A 1 96 ? -0.828 -8.838 1.374 1.00 94.75 96 LEU A C 1
ATOM 807 O O . LEU A 1 96 ? -1.926 -8.450 1.757 1.00 94.75 96 LEU A O 1
ATOM 811 N N . ASN A 1 97 ? -0.660 -10.074 0.901 1.00 90.81 97 ASN A N 1
ATOM 812 C CA . ASN A 1 97 ? -1.746 -11.063 0.842 1.00 90.81 97 ASN A CA 1
ATOM 813 C C . ASN A 1 97 ? -2.089 -11.671 2.218 1.00 90.81 97 ASN A C 1
ATOM 815 O O . ASN A 1 97 ? -3.168 -12.224 2.403 1.00 90.81 97 ASN A O 1
ATOM 819 N N . LYS A 1 98 ? -1.181 -11.550 3.187 1.00 90.12 98 LYS A N 1
ATOM 820 C CA . LYS A 1 98 ? -1.312 -12.071 4.550 1.00 90.12 98 LYS A CA 1
ATOM 821 C C . LYS A 1 98 ? -1.903 -11.034 5.496 1.00 90.12 98 LYS A C 1
ATOM 823 O O . LYS A 1 98 ? -1.864 -9.833 5.216 1.00 90.12 98 LYS A O 1
ATOM 828 N N . GLU A 1 99 ? -2.432 -11.483 6.625 1.00 92.38 99 GLU A N 1
ATOM 829 C CA . GLU A 1 99 ? -2.795 -10.578 7.715 1.00 92.38 99 GLU A CA 1
ATOM 830 C C . GLU A 1 99 ? -1.540 -9.857 8.213 1.00 92.38 99 GLU A C 1
ATOM 832 O O . GLU A 1 99 ? -0.510 -10.480 8.466 1.00 92.38 99 GLU A O 1
ATOM 837 N N . LEU A 1 100 ? -1.624 -8.532 8.290 1.00 95.25 100 LEU A N 1
ATOM 838 C CA . LEU A 1 100 ? -0.557 -7.658 8.756 1.00 95.25 100 LEU A CA 1
ATOM 839 C C . LEU A 1 100 ? -1.166 -6.631 9.696 1.00 95.25 100 LEU A C 1
ATOM 841 O O . LEU A 1 100 ? -2.266 -6.139 9.439 1.00 95.25 100 LEU A O 1
ATOM 845 N N . ASN A 1 101 ? -0.443 -6.268 10.745 1.00 96.62 101 ASN A N 1
ATOM 846 C CA . ASN A 1 101 ? -0.759 -5.068 11.508 1.00 96.62 101 ASN A CA 1
ATOM 847 C C . ASN A 1 101 ? -0.036 -3.836 10.938 1.00 96.62 101 ASN A C 1
ATOM 849 O O . ASN A 1 101 ? 0.898 -3.933 10.138 1.00 96.62 101 ASN A O 1
ATOM 853 N N . LYS A 1 102 ? -0.457 -2.654 11.378 1.00 96.25 102 LYS A N 1
ATOM 854 C CA . LYS A 1 102 ? 0.090 -1.356 10.979 1.00 96.25 102 LYS A CA 1
ATOM 855 C C . LYS A 1 102 ? 1.602 -1.262 11.144 1.00 96.25 102 LYS A C 1
ATOM 857 O O . LYS A 1 102 ? 2.276 -0.755 10.254 1.00 96.25 102 LYS A O 1
ATOM 862 N N . THR A 1 103 ? 2.152 -1.758 12.250 1.00 97.44 103 THR A N 1
ATOM 863 C CA . THR A 1 103 ? 3.602 -1.726 12.496 1.00 97.44 103 THR A CA 1
ATOM 864 C C . THR A 1 103 ? 4.347 -2.583 11.479 1.00 97.44 103 THR A C 1
ATOM 866 O O . THR A 1 103 ? 5.368 -2.156 10.949 1.00 97.44 103 THR A O 1
ATOM 869 N N . GLU A 1 104 ? 3.830 -3.765 11.147 1.00 97.44 104 GLU A N 1
ATOM 870 C CA . GLU A 1 104 ? 4.419 -4.623 10.116 1.00 97.44 104 GLU A CA 1
ATOM 871 C C . GLU A 1 104 ? 4.335 -3.991 8.723 1.00 97.44 104 GLU A C 1
ATOM 873 O O . GLU A 1 104 ? 5.302 -4.065 7.965 1.00 97.44 104 GLU A O 1
ATOM 878 N N . ILE A 1 105 ? 3.227 -3.312 8.405 1.00 97.38 105 ILE A N 1
ATOM 879 C CA . ILE A 1 105 ? 3.087 -2.546 7.159 1.00 97.38 105 ILE A CA 1
ATOM 880 C C . ILE A 1 105 ? 4.121 -1.420 7.106 1.00 97.38 105 ILE A C 1
ATOM 882 O O . ILE A 1 105 ? 4.805 -1.274 6.096 1.00 97.38 105 ILE A O 1
ATOM 886 N N . ILE A 1 106 ? 4.286 -0.653 8.187 1.00 96.94 106 ILE A N 1
ATOM 887 C CA . ILE A 1 106 ? 5.276 0.431 8.259 1.00 96.94 106 ILE A CA 1
ATOM 888 C C . ILE A 1 106 ? 6.699 -0.121 8.158 1.00 96.94 106 ILE A C 1
ATOM 890 O O . ILE A 1 106 ? 7.534 0.456 7.467 1.00 96.94 106 ILE A O 1
ATOM 894 N N . ASN A 1 107 ? 6.988 -1.253 8.796 1.00 96.81 107 ASN A N 1
ATOM 895 C CA . ASN A 1 107 ? 8.291 -1.899 8.680 1.00 96.81 107 ASN A CA 1
ATOM 896 C C . ASN A 1 107 ? 8.561 -2.364 7.245 1.00 96.81 107 ASN A C 1
ATOM 898 O O . ASN A 1 107 ? 9.699 -2.289 6.789 1.00 96.81 107 ASN A O 1
ATOM 902 N N . LEU A 1 108 ? 7.529 -2.818 6.526 1.00 97.00 108 LEU A N 1
ATOM 903 C CA . LEU A 1 108 ? 7.631 -3.258 5.139 1.00 97.00 108 LEU A CA 1
ATOM 904 C C . LEU A 1 108 ? 7.778 -2.079 4.164 1.00 97.00 108 LEU A C 1
ATOM 906 O O . LEU A 1 108 ? 8.699 -2.065 3.354 1.00 97.00 108 LEU A O 1
ATOM 910 N N . LEU A 1 109 ? 6.883 -1.096 4.234 1.00 96.25 109 LEU A N 1
ATOM 911 C CA . LEU A 1 109 ? 6.710 -0.056 3.212 1.00 96.25 109 LEU A CA 1
ATOM 912 C C . LEU A 1 109 ? 7.255 1.310 3.622 1.00 96.25 109 LEU A C 1
ATOM 914 O O . LEU A 1 109 ? 7.307 2.222 2.799 1.00 96.25 109 LEU A O 1
ATOM 918 N N . GLY A 1 110 ? 7.675 1.459 4.874 1.00 95.38 110 GLY A N 1
ATOM 919 C CA . GLY A 1 110 ? 8.062 2.728 5.464 1.00 95.38 110 GLY A CA 1
ATOM 920 C C . GLY A 1 110 ? 6.871 3.528 5.982 1.00 95.38 110 GLY A C 1
ATOM 921 O O . GLY A 1 110 ? 5.729 3.059 6.036 1.00 95.38 110 GLY A O 1
ATOM 922 N N . LYS A 1 111 ? 7.155 4.770 6.383 1.00 94.19 111 LYS A N 1
ATOM 923 C CA . LYS A 1 111 ? 6.123 5.706 6.827 1.00 94.19 111 LYS A CA 1
ATOM 924 C C . LYS A 1 111 ? 5.198 6.029 5.640 1.00 94.19 111 LYS A C 1
ATOM 926 O O . LYS A 1 111 ? 5.722 6.379 4.582 1.00 94.19 111 LYS A O 1
ATOM 931 N N . PRO A 1 112 ? 3.869 5.927 5.796 1.00 93.44 112 PRO A N 1
ATOM 932 C CA . PRO A 1 112 ? 2.945 6.379 4.764 1.00 93.44 112 PRO A CA 1
ATOM 933 C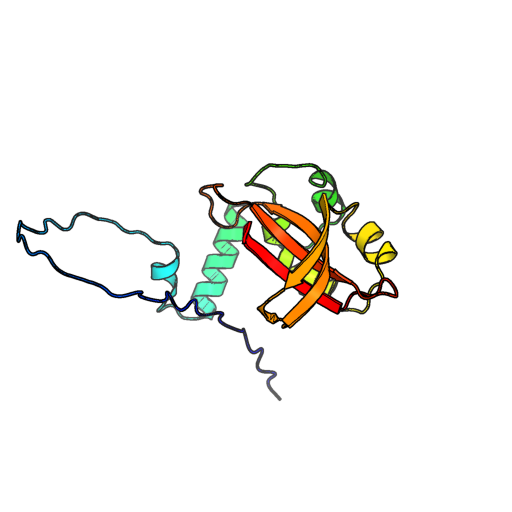 C . PRO A 1 112 ? 3.084 7.887 4.550 1.00 93.44 112 PRO A C 1
ATOM 935 O O . PRO A 1 112 ? 3.440 8.626 5.474 1.00 93.44 112 PRO A O 1
ATOM 938 N N . PHE A 1 113 ? 2.795 8.329 3.330 1.00 90.94 113 PHE A N 1
ATOM 939 C CA . PHE A 1 113 ? 2.749 9.750 3.000 1.00 90.94 113 PHE A CA 1
ATOM 940 C C . PHE A 1 113 ? 1.648 10.439 3.801 1.00 90.94 113 PHE A C 1
ATOM 942 O O . PHE A 1 113 ? 1.889 11.460 4.443 1.00 90.94 113 PHE A O 1
ATOM 949 N N . GLU A 1 114 ? 0.478 9.805 3.845 1.00 91.31 114 GLU A N 1
ATOM 950 C CA . GLU A 1 114 ? -0.678 10.300 4.571 1.00 91.31 114 GLU A CA 1
ATOM 951 C C . GLU A 1 114 ? -1.363 9.177 5.353 1.00 91.31 114 GLU A C 1
ATOM 953 O O . GLU A 1 114 ? -1.407 8.016 4.932 1.00 91.31 114 GLU A O 1
ATOM 958 N N . LEU A 1 115 ? -1.846 9.548 6.537 1.00 93.06 115 LEU A N 1
ATOM 959 C CA . LEU A 1 115 ? -2.721 8.747 7.379 1.00 93.06 115 LEU A CA 1
ATOM 960 C C . LEU A 1 115 ? -4.018 9.526 7.526 1.00 93.06 115 LEU A C 1
ATOM 962 O O . LEU A 1 115 ? -4.051 10.517 8.254 1.00 93.06 115 LEU A O 1
ATOM 966 N N . GLU A 1 116 ? -5.065 9.084 6.847 1.00 94.25 116 GLU A N 1
ATOM 967 C CA . GLU A 1 116 ? -6.340 9.793 6.832 1.00 94.25 116 GLU A CA 1
ATOM 968 C C . GLU A 1 116 ? -7.499 8.882 7.215 1.00 94.25 116 GLU A C 1
ATOM 970 O O . GLU A 1 116 ? -7.441 7.660 7.082 1.00 94.25 116 GLU A O 1
ATOM 975 N N . LYS A 1 117 ? -8.575 9.498 7.699 1.00 95.25 117 LYS A N 1
ATOM 976 C CA . LYS A 1 117 ? -9.852 8.829 7.906 1.00 95.25 117 LYS A CA 1
ATOM 977 C C . LYS A 1 117 ? -10.819 9.349 6.851 1.00 95.25 117 LYS A C 1
ATOM 979 O O . LYS A 1 117 ? -11.215 10.511 6.916 1.00 95.25 117 LYS A O 1
ATOM 984 N N . ARG A 1 118 ? -11.181 8.506 5.884 1.00 94.12 118 ARG A N 1
ATOM 985 C CA . ARG A 1 118 ? -11.967 8.895 4.704 1.00 94.12 118 ARG A CA 1
ATOM 986 C C . ARG A 1 118 ? -13.137 7.943 4.486 1.00 94.12 118 ARG A C 1
ATOM 988 O O . ARG A 1 118 ? -13.010 6.733 4.666 1.00 94.12 118 ARG A O 1
ATOM 995 N N . TYR A 1 119 ? -14.282 8.497 4.093 1.00 93.44 119 TYR A N 1
ATOM 996 C CA . TYR A 1 119 ? -15.413 7.705 3.617 1.00 93.44 119 TYR A CA 1
ATOM 997 C C . TYR A 1 119 ? -15.101 7.144 2.227 1.00 93.44 119 TYR A C 1
ATOM 999 O O . TYR A 1 119 ? -14.828 7.902 1.298 1.00 93.44 119 TYR A O 1
ATOM 1007 N N . VAL A 1 120 ? -15.120 5.819 2.094 1.00 90.38 12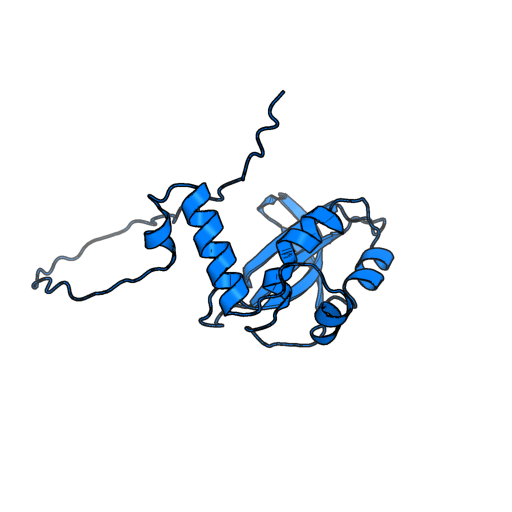0 VAL A N 1
ATOM 1008 C CA . VAL A 1 120 ? -14.841 5.112 0.843 1.00 90.38 120 VAL A CA 1
ATOM 1009 C C . VAL A 1 120 ? -16.157 4.578 0.290 1.00 90.38 120 VAL A C 1
ATOM 1011 O O . VAL A 1 120 ? -16.683 3.580 0.781 1.00 90.38 120 VAL A O 1
ATOM 1014 N N . GLU A 1 121 ? -16.680 5.225 -0.756 1.00 88.56 121 GLU A N 1
ATOM 1015 C CA . GLU A 1 121 ? -17.998 4.923 -1.343 1.00 88.56 121 GLU A CA 1
ATOM 1016 C C . GLU A 1 121 ? -18.162 3.445 -1.716 1.00 88.56 121 GLU A C 1
ATOM 1018 O O . GLU A 1 121 ? -19.163 2.822 -1.372 1.00 88.56 121 GLU A O 1
ATOM 1023 N N . LEU A 1 122 ? -17.142 2.845 -2.342 1.00 83.69 122 LEU A N 1
ATOM 1024 C CA . LEU A 1 122 ? -17.146 1.428 -2.738 1.00 83.69 122 LEU A CA 1
ATOM 1025 C C . LEU A 1 122 ? -17.284 0.461 -1.554 1.00 83.69 122 LEU A C 1
ATOM 1027 O O . LEU A 1 122 ? -17.685 -0.687 -1.738 1.00 83.69 122 LEU A O 1
ATOM 1031 N N . LYS A 1 123 ? -16.913 0.905 -0.352 1.00 85.06 123 LYS A N 1
ATOM 1032 C CA . LYS A 1 123 ? -17.015 0.135 0.891 1.00 85.06 123 LYS A CA 1
ATOM 1033 C C . LYS A 1 123 ? -18.209 0.565 1.740 1.00 85.06 123 LYS A C 1
ATOM 1035 O O . LYS A 1 123 ? -18.542 -0.141 2.683 1.00 85.06 123 LYS A O 1
ATOM 1040 N N . ASN A 1 124 ? -18.860 1.674 1.381 1.00 90.62 124 ASN A N 1
ATOM 1041 C CA . ASN A 1 124 ? -19.930 2.311 2.140 1.00 90.62 124 ASN A CA 1
ATOM 1042 C C . ASN A 1 124 ? -19.565 2.498 3.626 1.00 90.62 124 ASN A C 1
ATOM 1044 O O . ASN A 1 124 ? -20.389 2.278 4.511 1.00 90.62 124 ASN A O 1
ATOM 1048 N N . ASP A 1 125 ? -18.312 2.864 3.901 1.00 92.31 125 ASP A N 1
ATOM 1049 C CA . ASP A 1 125 ? -17.799 2.981 5.265 1.00 92.31 125 ASP A CA 1
ATOM 1050 C C . ASP A 1 125 ? -16.686 4.032 5.365 1.00 92.31 125 ASP A C 1
ATOM 1052 O O . ASP A 1 125 ? -16.060 4.402 4.370 1.00 92.31 125 ASP A O 1
ATOM 1056 N N . THR A 1 126 ? -16.439 4.520 6.579 1.00 94.00 126 THR A N 1
ATOM 1057 C CA . THR A 1 126 ? -15.326 5.415 6.895 1.00 94.00 126 THR A CA 1
ATOM 1058 C C . THR A 1 126 ? -14.128 4.613 7.378 1.00 94.00 126 THR A C 1
ATOM 1060 O O . THR A 1 126 ? -14.111 4.114 8.502 1.00 94.00 126 THR A O 1
ATOM 1063 N N . LEU A 1 127 ? -13.091 4.552 6.550 1.00 94.31 127 LEU A N 1
ATOM 1064 C CA . LEU A 1 127 ? -11.904 3.741 6.791 1.00 94.31 127 LEU A CA 1
ATOM 1065 C C . LEU A 1 127 ? -10.726 4.603 7.243 1.00 94.31 127 LEU A C 1
ATOM 1067 O O . LEU A 1 127 ? -10.600 5.761 6.843 1.00 94.31 127 LEU A O 1
ATOM 1071 N N . ASN A 1 128 ? -9.840 4.020 8.051 1.00 96.56 128 ASN A N 1
ATOM 1072 C CA . ASN A 1 128 ? -8.519 4.585 8.309 1.00 96.56 128 ASN A CA 1
ATOM 1073 C C . ASN A 1 128 ? -7.569 4.084 7.217 1.00 96.56 128 ASN A C 1
ATOM 1075 O O . ASN A 1 128 ? -7.435 2.873 7.030 1.00 96.56 128 ASN A O 1
ATOM 1079 N N . LEU A 1 129 ? -6.928 4.997 6.498 1.00 96.25 129 LEU A N 1
ATOM 1080 C CA . LEU A 1 129 ? -6.133 4.701 5.314 1.00 96.25 129 LEU A CA 1
ATOM 1081 C C . LEU A 1 129 ? -4.674 5.082 5.524 1.00 96.25 129 LEU A C 1
ATOM 1083 O O . LEU A 1 129 ? -4.358 6.146 6.050 1.00 96.25 129 LEU A O 1
ATOM 1087 N N . MET A 1 130 ? -3.788 4.206 5.064 1.00 96.06 130 MET A N 1
ATOM 1088 C CA . MET A 1 130 ? -2.373 4.481 4.866 1.00 96.06 130 MET A CA 1
ATOM 1089 C C . MET A 1 130 ? -2.124 4.651 3.371 1.00 96.06 130 MET A C 1
ATOM 1091 O O . MET A 1 130 ? -2.288 3.693 2.612 1.00 96.06 130 MET A O 1
ATOM 1095 N N . LEU A 1 131 ? -1.723 5.852 2.959 1.00 93.69 131 LEU A N 1
ATOM 1096 C CA . LEU A 1 131 ? -1.487 6.172 1.555 1.00 93.69 131 LEU A CA 1
ATOM 1097 C C . LEU A 1 131 ? 0.010 6.170 1.247 1.00 93.69 131 LEU A C 1
ATOM 1099 O O . LEU A 1 131 ? 0.808 6.837 1.913 1.00 93.69 131 LEU A O 1
ATOM 1103 N N . TYR A 1 132 ? 0.390 5.422 0.214 1.00 92.62 132 TYR A N 1
ATOM 1104 C CA . TYR A 1 132 ? 1.763 5.337 -0.270 1.00 92.62 132 TYR A CA 1
ATOM 1105 C C . TYR A 1 132 ? 1.830 5.778 -1.732 1.00 92.62 132 TYR A C 1
ATOM 1107 O O . TYR A 1 132 ? 1.233 5.109 -2.573 1.00 92.62 132 TYR A O 1
ATOM 1115 N N . PRO A 1 133 ? 2.572 6.846 -2.071 1.00 90.44 133 PRO A N 1
ATOM 1116 C CA . PRO A 1 133 ? 2.705 7.280 -3.452 1.00 90.44 133 PRO A CA 1
ATOM 1117 C C . PRO A 1 133 ? 3.459 6.211 -4.237 1.00 90.44 133 PRO A C 1
ATOM 1119 O O . PRO A 1 133 ? 4.520 5.738 -3.802 1.00 90.44 133 PRO A O 1
ATOM 1122 N N . VAL A 1 134 ? 2.907 5.826 -5.386 1.00 89.75 134 VAL A N 1
ATOM 1123 C CA . VAL A 1 134 ? 3.475 4.782 -6.252 1.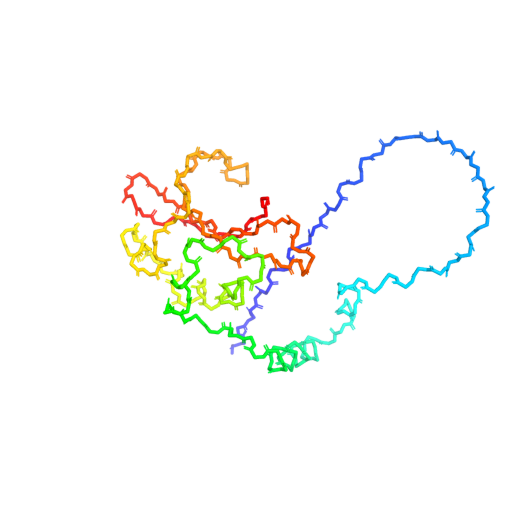00 89.75 134 VAL A CA 1
ATOM 1124 C C . VAL A 1 134 ? 3.907 5.294 -7.625 1.00 89.75 134 VAL A C 1
ATOM 1126 O O . VAL A 1 134 ? 4.473 4.525 -8.397 1.00 89.75 134 VAL A O 1
ATOM 1129 N N . GLY A 1 135 ? 3.742 6.593 -7.889 1.00 83.38 135 GLY A N 1
ATOM 1130 C CA . GLY A 1 135 ? 4.040 7.229 -9.175 1.00 83.38 135 GLY A CA 1
ATOM 1131 C C . GLY A 1 135 ? 2.767 7.446 -9.985 1.00 83.38 135 GLY A C 1
ATOM 1132 O O . GLY A 1 135 ? 1.694 7.510 -9.406 1.00 83.38 135 GLY A O 1
ATOM 1133 N N . ALA A 1 136 ? 2.883 7.577 -11.303 1.00 72.88 136 ALA A N 1
ATOM 1134 C CA . ALA A 1 136 ? 1.749 7.670 -12.215 1.00 72.88 136 ALA A CA 1
ATOM 1135 C C . ALA A 1 136 ? 1.817 6.535 -13.237 1.00 72.88 136 ALA A C 1
ATOM 1137 O O . ALA A 1 136 ? 2.836 6.358 -13.914 1.00 72.88 136 ALA A O 1
ATOM 1138 N N . TYR A 1 137 ? 0.724 5.794 -13.399 1.00 63.78 137 TYR A N 1
ATOM 1139 C CA . TYR A 1 137 ? 0.603 4.800 -14.460 1.00 63.78 137 TYR A CA 1
ATOM 1140 C C . TYR A 1 137 ? 0.587 5.449 -15.843 1.00 63.78 137 TYR A C 1
ATOM 1142 O O . TYR A 1 137 ? 1.217 4.970 -16.793 1.00 63.78 137 TYR A O 1
ATOM 1150 N N . SER A 1 138 ? -0.129 6.570 -15.962 1.00 57.94 138 SER A N 1
ATOM 1151 C CA . SER A 1 138 ? -0.136 7.350 -17.187 1.00 57.94 138 SER A CA 1
ATOM 1152 C C . SER A 1 138 ? 1.208 8.076 -17.273 1.00 57.94 138 SER A C 1
ATOM 1154 O O . SER A 1 138 ? 1.501 8.992 -16.512 1.00 57.94 138 SER A O 1
ATOM 1156 N N . GLY A 1 139 ? 2.075 7.673 -18.203 1.00 52.41 139 GLY A N 1
ATOM 1157 C CA . GLY A 1 139 ? 3.396 8.290 -18.409 1.00 52.41 139 GLY A CA 1
ATOM 1158 C C . GLY A 1 139 ? 3.382 9.796 -18.738 1.00 52.41 139 GLY A C 1
ATOM 1159 O O . GLY A 1 139 ? 4.433 10.352 -19.050 1.00 52.41 139 GLY A O 1
ATOM 1160 N N . PHE A 1 140 ? 2.210 10.436 -18.687 1.00 55.75 140 PHE A N 1
ATOM 1161 C CA . PHE A 1 140 ? 1.979 11.874 -18.753 1.00 55.75 140 PHE A CA 1
ATOM 1162 C C . PHE A 1 140 ? 2.201 12.580 -17.407 1.00 55.75 140 PHE A C 1
ATOM 1164 O O . PHE A 1 140 ? 2.432 13.784 -17.417 1.00 55.75 140 PHE A O 1
ATOM 1171 N N . GLY A 1 141 ? 2.194 11.851 -16.280 1.00 56.78 141 GLY A N 1
ATOM 1172 C CA . GLY A 1 141 ? 2.573 12.375 -14.962 1.00 56.78 141 GLY A CA 1
ATOM 1173 C C . GLY A 1 141 ? 1.698 13.527 -14.470 1.00 56.78 141 GLY A C 1
ATOM 1174 O O . GLY A 1 141 ? 2.228 14.482 -13.918 1.00 56.78 141 GLY A O 1
ATOM 1175 N N . ILE A 1 142 ? 0.392 13.466 -14.747 1.00 61.09 142 ILE A N 1
ATOM 1176 C CA . ILE A 1 142 ? -0.563 14.510 -14.348 1.00 61.09 142 ILE A CA 1
ATOM 1177 C C . ILE A 1 142 ? -1.105 14.211 -12.945 1.00 61.09 142 ILE A C 1
ATOM 1179 O O . ILE A 1 142 ? -1.028 15.071 -12.075 1.00 61.09 142 ILE A O 1
ATOM 1183 N N . ASP A 1 143 ? -1.535 12.971 -12.713 1.00 66.69 143 ASP A N 1
ATOM 1184 C CA . ASP A 1 143 ? -2.143 12.542 -11.449 1.00 66.69 143 ASP A CA 1
ATOM 1185 C C . ASP A 1 143 ? -1.200 11.581 -10.707 1.00 66.69 143 ASP A C 1
ATOM 1187 O O . ASP A 1 143 ? -0.413 10.860 -11.338 1.00 66.69 143 ASP A O 1
ATOM 1191 N N . PHE A 1 144 ? -1.246 11.580 -9.374 1.00 76.44 144 PHE A N 1
ATOM 1192 C CA . PHE A 1 144 ? -0.476 10.633 -8.564 1.00 76.44 144 PHE A CA 1
ATOM 1193 C C . PHE A 1 144 ? -1.344 9.440 -8.208 1.00 76.44 144 PHE A C 1
ATOM 1195 O O . PHE A 1 144 ? -2.431 9.581 -7.657 1.00 76.44 144 PHE A O 1
ATOM 1202 N N . ASP A 1 145 ? -0.813 8.250 -8.442 1.00 87.44 145 ASP A N 1
ATOM 1203 C CA . ASP A 1 145 ? -1.412 7.035 -7.936 1.00 87.44 145 ASP A CA 1
ATOM 1204 C C . ASP A 1 145 ? -0.882 6.736 -6.531 1.00 87.44 145 ASP A C 1
ATOM 1206 O O . ASP A 1 145 ? 0.314 6.878 -6.223 1.00 87.44 145 ASP A O 1
ATOM 1210 N N . PHE A 1 146 ? -1.785 6.260 -5.684 1.00 90.69 146 PHE A N 1
ATOM 1211 C CA . PHE A 1 146 ? -1.515 5.821 -4.328 1.00 90.69 146 PHE A CA 1
ATOM 1212 C C . PHE A 1 146 ? -1.871 4.349 -4.170 1.00 90.69 146 PHE A C 1
ATOM 1214 O O . PHE A 1 146 ? -2.932 3.891 -4.586 1.00 90.69 146 PHE A O 1
ATOM 1221 N N . LEU A 1 147 ? -0.988 3.601 -3.512 1.00 94.06 147 LEU A N 1
ATOM 1222 C CA . LEU A 1 147 ? -1.362 2.353 -2.864 1.00 94.06 147 LEU A CA 1
ATOM 1223 C C . LEU A 1 147 ? -2.060 2.713 -1.552 1.00 94.06 147 LEU A C 1
ATOM 1225 O O . LEU A 1 147 ? -1.418 3.215 -0.625 1.00 94.06 147 LEU A O 1
ATOM 1229 N N . ALA A 1 148 ? -3.356 2.439 -1.489 1.00 95.06 148 ALA A N 1
ATOM 1230 C CA . ALA A 1 148 ? -4.176 2.633 -0.309 1.00 95.06 148 ALA A CA 1
ATOM 1231 C C . ALA A 1 148 ? -4.280 1.320 0.469 1.00 95.06 148 ALA A C 1
ATOM 1233 O O . ALA A 1 148 ? -4.632 0.269 -0.078 1.00 95.06 148 ALA A O 1
ATOM 1234 N N . ILE A 1 149 ? -3.963 1.381 1.760 1.00 96.69 149 ILE A N 1
ATOM 1235 C CA . ILE A 1 149 ? -4.102 0.260 2.689 1.00 96.69 149 ILE A CA 1
ATOM 1236 C C . ILE A 1 149 ? -5.054 0.682 3.799 1.00 96.69 149 ILE A C 1
ATOM 1238 O O . ILE A 1 149 ? -4.772 1.625 4.535 1.00 96.69 149 ILE A O 1
ATOM 1242 N N . SER A 1 150 ? -6.167 -0.030 3.932 1.00 96.12 150 SER A N 1
ATOM 1243 C CA . SER A 1 150 ? -7.133 0.206 5.007 1.00 96.12 150 SER A CA 1
ATOM 1244 C C . SER A 1 150 ? -6.781 -0.592 6.258 1.00 96.12 150 SER A C 1
ATOM 1246 O O . SER A 1 150 ? -6.391 -1.761 6.170 1.00 96.12 150 SER A O 1
ATOM 1248 N N . ILE A 1 151 ? -6.935 0.038 7.421 1.00 95.88 151 ILE A N 1
ATOM 1249 C CA . ILE A 1 151 ? -6.721 -0.574 8.734 1.00 95.88 151 ILE A CA 1
ATOM 1250 C C . ILE A 1 151 ? -7.957 -0.415 9.628 1.00 95.88 151 ILE A C 1
ATOM 1252 O O . ILE A 1 151 ? -8.652 0.604 9.574 1.00 95.88 151 ILE A O 1
ATOM 1256 N N . ASP A 1 152 ? -8.227 -1.431 10.445 1.00 92.75 152 ASP A N 1
ATOM 1257 C CA . ASP A 1 152 ? -9.285 -1.407 11.452 1.00 92.75 152 ASP A CA 1
ATOM 1258 C C . ASP A 1 152 ? -8.856 -0.644 12.721 1.00 92.75 152 ASP A C 1
ATOM 1260 O O . ASP A 1 152 ? -7.754 -0.101 12.824 1.00 92.75 152 ASP A O 1
ATOM 1264 N N . GLU A 1 153 ? -9.751 -0.585 13.705 1.00 91.50 153 GLU A N 1
ATOM 1265 C CA . GLU A 1 153 ? -9.505 0.036 15.014 1.00 91.50 153 GLU A CA 1
ATOM 1266 C C . GLU A 1 153 ? -8.446 -0.683 15.867 1.00 91.50 153 GLU A C 1
ATOM 1268 O O . GLU A 1 153 ? -7.899 -0.090 16.796 1.00 91.50 153 GLU A O 1
ATOM 1273 N N . ASN A 1 154 ? -8.129 -1.936 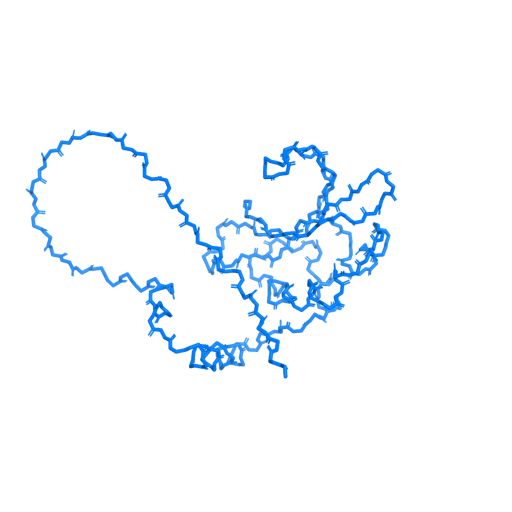15.537 1.00 93.38 154 ASN A N 1
ATOM 1274 C CA . ASN A 1 154 ? -7.099 -2.748 16.181 1.00 93.38 154 ASN A CA 1
ATOM 1275 C C . ASN A 1 154 ? -5.771 -2.700 15.406 1.00 93.38 154 ASN A C 1
ATOM 1277 O O . ASN A 1 154 ? -4.910 -3.563 15.602 1.00 93.38 154 ASN A O 1
ATOM 1281 N N . ASP A 1 155 ? -5.610 -1.714 14.515 1.00 93.31 155 ASP A N 1
ATOM 1282 C CA . ASP A 1 155 ? -4.451 -1.539 13.642 1.00 93.31 155 ASP A CA 1
ATOM 1283 C C . ASP A 1 155 ? -4.179 -2.760 12.732 1.00 93.31 155 ASP A C 1
ATOM 1285 O O . ASP A 1 155 ? -3.046 -2.972 12.291 1.00 93.31 155 ASP A O 1
ATOM 1289 N N . LYS A 1 156 ? -5.191 -3.577 12.413 1.00 95.25 156 LYS A N 1
ATOM 1290 C CA . LYS A 1 156 ? -5.075 -4.696 11.466 1.00 95.25 156 LYS A CA 1
ATOM 1291 C C . LYS A 1 156 ? -5.479 -4.281 10.060 1.00 95.25 156 LYS A C 1
ATOM 1293 O O . LYS A 1 156 ? -6.472 -3.592 9.857 1.00 95.25 156 LYS A O 1
ATOM 1298 N N . LYS A 1 157 ? -4.726 -4.754 9.070 1.00 94.19 157 LYS A N 1
ATOM 1299 C CA . LYS A 1 157 ? -5.006 -4.546 7.648 1.00 94.19 157 LYS A CA 1
ATOM 1300 C C . LYS A 1 157 ? -6.316 -5.222 7.241 1.00 94.19 157 LYS A C 1
ATOM 1302 O O . LYS A 1 157 ? -6.426 -6.442 7.351 1.00 94.19 157 LYS A O 1
ATOM 1307 N N . ILE A 1 158 ? -7.238 -4.447 6.678 1.00 90.19 158 ILE A N 1
ATOM 1308 C CA . ILE A 1 158 ? -8.506 -4.942 6.133 1.00 90.19 158 ILE A CA 1
ATOM 1309 C C . ILE A 1 158 ? -8.350 -5.247 4.638 1.00 90.19 158 ILE A C 1
ATOM 1311 O O . ILE A 1 158 ? -8.577 -6.373 4.204 1.00 90.19 158 ILE A O 1
ATOM 1315 N N . ASP A 1 159 ? -7.938 -4.254 3.847 1.00 93.25 159 ASP A N 1
ATOM 1316 C CA . ASP A 1 159 ? -7.915 -4.340 2.381 1.00 93.25 159 ASP A CA 1
ATOM 1317 C C . ASP A 1 159 ? -6.851 -3.424 1.752 1.00 93.25 159 ASP A C 1
ATOM 1319 O O . ASP A 1 159 ? -6.363 -2.490 2.396 1.00 93.25 159 ASP A O 1
ATOM 1323 N N . VAL A 1 160 ? -6.505 -3.697 0.489 1.00 94.69 160 VAL A N 1
ATOM 1324 C CA . VAL A 1 160 ? -5.464 -3.012 -0.291 1.00 94.69 160 VAL A CA 1
ATOM 1325 C C . VAL A 1 160 ? -5.923 -2.767 -1.732 1.00 94.69 160 VAL A C 1
ATOM 1327 O O . VAL A 1 160 ? -6.202 -3.714 -2.473 1.00 94.69 160 VAL A O 1
ATOM 1330 N N . TRP A 1 161 ? -5.895 -1.510 -2.176 1.00 93.44 161 TRP A N 1
ATOM 1331 C CA . TRP A 1 161 ? -6.186 -1.118 -3.561 1.00 93.44 161 TRP A CA 1
ATOM 1332 C C . TRP A 1 161 ? -5.257 -0.001 -4.044 1.00 93.44 161 TRP A C 1
ATOM 1334 O O . TRP A 1 161 ? -4.402 0.484 -3.306 1.00 93.44 161 TRP A O 1
ATOM 1344 N N . VAL A 1 162 ? -5.398 0.366 -5.316 1.00 91.56 162 VAL A N 1
ATOM 1345 C CA . VAL A 1 162 ? -4.691 1.494 -5.926 1.00 91.56 162 VAL A CA 1
ATOM 1346 C C . VAL A 1 162 ? -5.732 2.511 -6.361 1.00 91.56 162 VAL A C 1
ATOM 1348 O O . VAL A 1 162 ? -6.741 2.127 -6.954 1.00 91.56 162 VAL A O 1
ATOM 1351 N N . GLU A 1 163 ? -5.501 3.778 -6.053 1.00 87.88 163 GLU A N 1
ATOM 1352 C CA . GLU A 1 163 ? -6.373 4.886 -6.434 1.00 87.88 163 GLU A CA 1
ATOM 1353 C C . GLU A 1 163 ? -5.568 6.032 -7.034 1.00 87.88 163 GLU A C 1
ATOM 1355 O O . GLU A 1 163 ? -4.394 6.205 -6.717 1.00 87.88 163 GLU A O 1
ATOM 1360 N N . GLN A 1 164 ? -6.218 6.782 -7.916 1.00 83.94 164 GLN A N 1
ATOM 1361 C CA . GLN A 1 164 ? -5.655 7.943 -8.588 1.00 83.94 164 GLN A CA 1
ATOM 1362 C C . GLN A 1 164 ? -6.180 9.198 -7.885 1.00 83.94 164 GLN A C 1
ATOM 1364 O O . GLN A 1 164 ? -7.394 9.316 -7.694 1.00 83.94 164 GLN A O 1
ATOM 1369 N N . HIS A 1 165 ? -5.276 10.087 -7.476 1.00 71.88 165 HIS A N 1
ATOM 1370 C CA . HIS A 1 165 ? -5.567 11.372 -6.835 1.00 71.88 165 HIS A CA 1
ATOM 1371 C C . HIS A 1 165 ? -5.101 12.539 -7.709 1.00 71.88 165 HIS A C 1
ATOM 1373 O O . HIS A 1 165 ? -4.018 12.424 -8.336 1.00 71.88 165 HIS A O 1
#

Sequence (165 aa):
MKNAITILLLTLHLVSCGQSKTEKETESKKDSTNIGFGSIWRNMDNEKAEKEYNEFLKRRELKTKFDQKEWLKHNNDNNHKNPRWNMLTDLRENYLNKELNKTEIINLLGKPFELEKRYVELKNDTLNLMLYPVGAYSGFGIDFDFLAISIDENDKKIDVWVEQH